Protein AF-A0A2E7CKL3-F1 (afdb_monomer)

Foldseek 3Di:
DDDDDDDDDDDDDDDDDDDDDDDDDDDDDDDDDDDDDDDDDDDDDDDDPDDDDDDDDDDDDDDDDDDDPDDPDPDPDDQDPVNVVVVVLLVVLLLVLLVVCVVVVQKDAQVVSQVCSCVPRVDHDVSSVVSVVCCCVVVQWPADPVRNMIGGDPVVVVVNVVVPD

pLDDT: mean 72.99, std 23.15, range [40.88, 98.25]

Nearest PDB structures (foldseek):
  8rhz-assembly1_A  TM=8.599E-01  e=1.387E-01  Homo sapiens
  5whm-assembly1_C  TM=7.567E-01  e=5.014E-02  Brucella abortus
  6lui-assembly1_A  TM=7.114E-01  e=3.377E-01  Homo sapiens
  8h7a-assembly2_E  TM=6.486E-01  e=2.306E-01  Homo sapiens
  3fms-assembly1_A-2  TM=5.926E-01  e=8.763E-01  Thermotoga maritima MSB8

Sequence (165 aa):
MGIRHRLKGVLRKTLTRVTRRQGSANTVNHSNHSAMGSKAETRDSVEDIKPLAQEESADKSPDSLKSEPEAQSQKKEERSPEQEKVERHRQRVKIGLLKHVAKHEGELDLTELHNYSERRFLVGHQAFSQVMEELVDGGFLNFDWDRNMATLQAKGEDLIASTGK

Radius of gyration: 30.7 Å; Cα contacts (8 Å, |Δi|>4): 89; chains: 1; bounding box: 87×58×73 Å

Structure (mmCIF, N/CA/C/O backbone):
data_AF-A0A2E7CKL3-F1
#
_entry.id   AF-A0A2E7CKL3-F1
#
loop_
_atom_site.group_PDB
_atom_site.id
_atom_site.type_symbol
_atom_site.label_atom_id
_atom_site.label_alt_id
_atom_site.label_comp_id
_atom_site.label_asym_id
_atom_site.label_entity_id
_atom_site.label_seq_id
_atom_site.pdbx_PDB_ins_code
_atom_site.Cartn_x
_atom_site.Cartn_y
_atom_site.Cartn_z
_atom_site.occupancy
_atom_site.B_iso_or_equiv
_atom_site.auth_seq_id
_atom_site.auth_comp_id
_atom_site.auth_asym_id
_atom_site.auth_atom_id
_atom_site.pdbx_PDB_model_num
ATOM 1 N N . MET A 1 1 ? -34.212 -30.218 -0.051 1.00 41.72 1 MET A N 1
ATOM 2 C CA . MET A 1 1 ? -34.329 -31.036 -1.283 1.00 41.72 1 MET A CA 1
ATOM 3 C C . MET A 1 1 ? -34.470 -30.053 -2.445 1.00 41.72 1 MET A C 1
ATOM 5 O O . MET A 1 1 ? -35.420 -29.300 -2.416 1.00 41.72 1 MET A O 1
ATOM 9 N N . GLY A 1 2 ? -33.578 -29.838 -3.409 1.00 50.19 2 GLY A N 1
ATOM 10 C CA . GLY A 1 2 ? -32.441 -30.600 -3.910 1.00 50.19 2 GLY A CA 1
ATOM 11 C C . GLY A 1 2 ? -32.645 -30.893 -5.401 1.00 50.19 2 GLY A C 1
ATOM 12 O O . GLY A 1 2 ? -33.167 -31.954 -5.677 1.00 50.19 2 GLY A O 1
ATOM 13 N N . ILE A 1 3 ? -32.233 -29.992 -6.310 1.00 54.56 3 ILE A N 1
ATOM 14 C CA . ILE A 1 3 ? -31.829 -30.214 -7.726 1.00 54.56 3 ILE A CA 1
ATOM 15 C C . ILE A 1 3 ? -31.011 -28.951 -8.108 1.00 54.56 3 ILE A C 1
ATOM 17 O O . ILE A 1 3 ? -31.563 -27.861 -8.132 1.00 54.56 3 ILE A O 1
ATOM 21 N N . ARG A 1 4 ? -29.672 -28.927 -8.112 1.00 54.25 4 ARG A N 1
ATOM 22 C CA . ARG A 1 4 ? -28.697 -29.523 -9.049 1.00 54.25 4 ARG A CA 1
ATOM 23 C C . ARG A 1 4 ? -28.738 -28.945 -10.479 1.00 54.25 4 ARG A C 1
ATOM 25 O O . ARG A 1 4 ? -29.653 -29.210 -11.239 1.00 54.25 4 ARG A O 1
ATOM 32 N N . HIS A 1 5 ? -27.610 -28.316 -10.832 1.00 48.44 5 HIS A N 1
ATOM 33 C CA . HIS A 1 5 ? -26.995 -28.205 -12.164 1.00 48.44 5 HIS A CA 1
ATOM 34 C C . HIS A 1 5 ? -27.474 -27.122 -13.148 1.00 48.44 5 HIS A C 1
ATOM 36 O O . HIS A 1 5 ? -28.442 -27.294 -13.880 1.00 48.44 5 HIS A O 1
ATOM 42 N N . ARG A 1 6 ? -26.592 -26.136 -13.369 1.00 54.50 6 ARG A N 1
ATOM 43 C CA . ARG A 1 6 ? -26.172 -25.757 -14.730 1.00 54.50 6 ARG A CA 1
ATOM 44 C C . ARG A 1 6 ? -24.717 -25.265 -14.745 1.00 54.50 6 ARG A C 1
ATOM 46 O O . ARG A 1 6 ? -24.434 -24.076 -14.717 1.00 54.50 6 ARG A O 1
ATOM 53 N N . LEU A 1 7 ? -23.784 -26.218 -14.812 1.00 51.91 7 LEU A N 1
ATOM 54 C CA . LEU A 1 7 ? -22.518 -26.006 -15.518 1.00 51.91 7 LEU A CA 1
ATOM 55 C C . LEU A 1 7 ? -22.820 -25.945 -17.021 1.00 51.91 7 LEU A C 1
ATOM 57 O O . LEU A 1 7 ? -23.536 -26.823 -17.510 1.00 51.91 7 LEU A O 1
ATOM 61 N N . LYS A 1 8 ? -22.216 -24.981 -17.729 1.00 50.00 8 LYS A N 1
ATOM 62 C CA . LYS A 1 8 ? -21.472 -25.140 -19.002 1.00 50.00 8 LYS A CA 1
ATOM 63 C C . LYS A 1 8 ? -21.392 -23.794 -19.735 1.00 50.00 8 LYS A C 1
ATOM 65 O O . LYS A 1 8 ? -22.364 -23.342 -20.324 1.00 50.00 8 LYS A O 1
ATOM 70 N N . GLY A 1 9 ? -20.195 -23.217 -19.740 1.00 48.72 9 GLY A N 1
ATOM 71 C CA . GLY A 1 9 ? -19.783 -22.113 -20.604 1.00 48.72 9 GLY A CA 1
ATOM 72 C C . GLY A 1 9 ? -18.301 -22.277 -20.923 1.00 48.72 9 GLY A C 1
ATOM 73 O O . GLY A 1 9 ? -17.453 -21.590 -20.373 1.00 48.72 9 GLY A O 1
ATOM 74 N N . VAL A 1 10 ? -18.000 -23.306 -21.712 1.00 50.28 10 VAL A N 1
ATOM 75 C CA . VAL A 1 10 ? -16.661 -23.728 -22.135 1.00 50.28 10 VAL A CA 1
ATOM 76 C C . VAL A 1 10 ? -16.081 -22.720 -23.133 1.00 50.28 10 VAL A C 1
ATOM 78 O O . VAL A 1 10 ? -16.683 -22.478 -24.171 1.00 50.28 10 VAL A O 1
ATOM 81 N N . LEU A 1 11 ? -14.901 -22.190 -22.798 1.00 52.66 11 LEU A N 1
ATOM 82 C CA . LEU A 1 11 ? -13.677 -22.116 -23.614 1.00 52.66 11 LEU A CA 1
ATOM 83 C C . LEU A 1 11 ? -13.837 -22.018 -25.150 1.00 52.66 11 LEU A C 1
ATOM 85 O O . LEU A 1 11 ? -14.335 -22.963 -25.764 1.00 52.66 11 LEU A O 1
ATOM 89 N N . ARG A 1 12 ? -13.200 -21.009 -25.778 1.00 51.66 12 ARG A N 1
ATOM 90 C CA . ARG A 1 12 ? -12.149 -21.173 -26.822 1.00 51.66 12 ARG A CA 1
ATOM 91 C C . ARG A 1 12 ? -11.838 -19.876 -27.592 1.00 51.66 12 ARG A C 1
ATOM 93 O O . ARG A 1 12 ? -12.740 -19.306 -28.184 1.00 51.66 12 ARG A O 1
ATOM 100 N N . LYS A 1 13 ? -10.520 -19.637 -27.739 1.00 47.78 13 LYS A N 1
ATOM 101 C CA . LYS A 1 13 ? -9.785 -19.121 -28.925 1.00 47.78 13 LYS A CA 1
ATOM 102 C C . LYS A 1 13 ? -10.078 -17.659 -29.316 1.00 47.78 13 LYS A C 1
ATOM 104 O O . LYS A 1 13 ? -11.218 -17.282 -29.484 1.00 47.78 13 LYS A O 1
ATOM 109 N N . THR A 1 14 ? -9.075 -16.800 -29.502 1.00 51.81 14 THR A N 1
ATOM 110 C CA . THR A 1 14 ? -8.069 -16.919 -30.573 1.00 51.81 14 THR A CA 1
ATOM 111 C C . THR A 1 14 ? -6.710 -16.293 -30.228 1.00 51.81 14 THR A C 1
ATOM 113 O O . THR A 1 14 ? -6.605 -15.104 -29.950 1.00 51.81 14 THR A O 1
ATOM 116 N N . LEU A 1 15 ? -5.662 -17.112 -30.3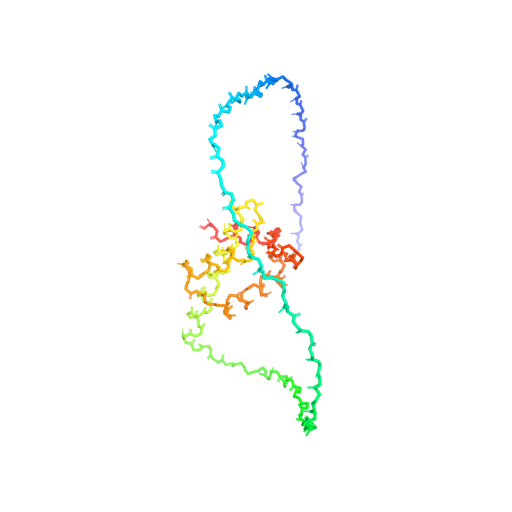52 1.00 53.03 15 LEU A N 1
ATOM 117 C CA . LEU A 1 15 ? -4.286 -16.710 -30.651 1.00 53.03 15 LEU A CA 1
ATOM 118 C C . LEU A 1 15 ? -4.159 -16.386 -32.149 1.00 53.03 15 LEU A C 1
ATOM 120 O O . LEU A 1 15 ? -4.511 -17.238 -32.958 1.00 53.03 15 LEU A O 1
ATOM 124 N N . THR A 1 16 ? -3.561 -15.240 -32.478 1.00 55.19 16 THR A N 1
ATOM 125 C CA . THR A 1 16 ? -2.855 -14.909 -33.744 1.00 55.19 16 THR A CA 1
ATOM 126 C C . THR A 1 16 ? -2.056 -13.626 -33.463 1.00 55.19 16 THR A C 1
ATOM 128 O O . THR A 1 16 ? -2.660 -12.573 -33.315 1.00 55.19 16 THR A O 1
ATOM 131 N N . ARG A 1 17 ? -0.766 -13.649 -33.088 1.00 51.97 17 ARG A N 1
ATOM 132 C CA . ARG A 1 17 ? 0.462 -13.781 -33.911 1.00 51.97 17 ARG A CA 1
ATOM 133 C C . ARG A 1 17 ? 0.419 -12.986 -35.223 1.00 51.97 17 ARG A C 1
ATOM 135 O O . ARG A 1 17 ? -0.088 -13.533 -36.189 1.00 51.97 17 ARG A O 1
ATOM 142 N N . VAL A 1 18 ? 1.091 -11.825 -35.285 1.00 53.50 18 VAL A N 1
ATOM 143 C CA . VAL A 1 18 ? 1.892 -11.374 -36.449 1.00 53.50 18 VAL A CA 1
ATOM 144 C C . VAL A 1 18 ? 3.045 -10.467 -35.983 1.00 53.50 18 VAL A C 1
ATOM 146 O O . VAL A 1 18 ? 2.855 -9.476 -35.292 1.00 53.50 18 VAL A O 1
ATOM 149 N N . THR A 1 19 ? 4.246 -10.849 -36.403 1.00 57.19 19 THR A N 1
ATOM 150 C CA . THR A 1 19 ? 5.547 -10.167 -36.344 1.00 57.19 19 THR A CA 1
ATOM 151 C C . THR A 1 19 ? 5.761 -9.220 -37.538 1.00 57.19 19 THR A C 1
ATOM 153 O O . THR A 1 19 ? 5.512 -9.654 -38.662 1.00 57.19 19 THR A O 1
ATOM 156 N N . ARG A 1 20 ? 6.355 -8.027 -37.354 1.00 48.25 20 ARG A N 1
ATOM 157 C CA . ARG A 1 20 ? 7.290 -7.362 -38.311 1.00 48.25 20 ARG A CA 1
ATOM 158 C C . ARG A 1 20 ? 7.789 -6.035 -37.710 1.00 48.25 20 ARG A C 1
ATOM 160 O O . ARG A 1 20 ? 6.959 -5.211 -37.373 1.00 48.25 20 ARG A O 1
ATOM 167 N N . ARG A 1 21 ? 9.061 -5.866 -37.325 1.00 42.84 21 ARG A N 1
ATOM 168 C CA . ARG A 1 21 ? 10.337 -5.714 -38.074 1.00 42.84 21 ARG A CA 1
ATOM 169 C C . ARG A 1 21 ? 10.551 -4.297 -38.635 1.00 42.84 21 ARG A C 1
ATOM 171 O O . ARG A 1 21 ? 9.715 -3.814 -39.383 1.00 42.84 21 ARG A O 1
ATOM 178 N N . GLN A 1 22 ? 11.777 -3.812 -38.393 1.00 45.12 22 GLN A N 1
ATOM 179 C CA . GLN A 1 22 ? 12.461 -2.617 -38.919 1.00 45.12 22 GLN A CA 1
ATOM 180 C C . GLN A 1 22 ? 12.083 -1.323 -38.187 1.00 45.12 22 GLN A C 1
ATOM 182 O O . GLN A 1 22 ? 10.916 -0.998 -38.082 1.00 45.12 22 GLN A O 1
ATOM 187 N N . GLY A 1 23 ? 12.992 -0.550 -37.606 1.00 42.41 23 GLY A N 1
ATOM 188 C CA . GLY A 1 23 ? 14.437 -0.456 -37.776 1.00 42.41 23 GLY A CA 1
ATOM 189 C C . GLY A 1 23 ? 14.763 1.027 -37.903 1.00 42.41 23 GLY A C 1
ATOM 190 O O . GLY A 1 23 ? 14.202 1.669 -38.775 1.00 42.41 23 GLY A O 1
ATOM 191 N N . SER A 1 24 ? 15.629 1.566 -37.049 1.00 45.78 24 SER A N 1
ATOM 192 C CA . SER A 1 24 ? 16.577 2.611 -37.442 1.00 45.78 24 SER A CA 1
ATOM 193 C C . SER A 1 24 ? 17.554 2.842 -36.300 1.00 45.78 24 SER A C 1
ATOM 195 O O . SER A 1 24 ? 17.197 3.356 -35.244 1.00 45.78 24 SER A O 1
ATOM 197 N N . ALA A 1 25 ? 18.803 2.462 -36.538 1.00 55.59 25 ALA A N 1
ATOM 198 C CA . ALA A 1 25 ? 19.930 3.124 -35.916 1.00 55.59 25 ALA A CA 1
ATOM 199 C C . ALA A 1 25 ? 19.911 4.602 -36.338 1.00 55.59 25 ALA A C 1
ATOM 201 O O . ALA A 1 25 ? 19.590 4.887 -37.493 1.00 55.59 25 ALA A O 1
ATOM 202 N N . ASN A 1 26 ? 20.284 5.522 -35.446 1.00 50.16 26 ASN A N 1
ATOM 203 C CA . ASN A 1 26 ? 21.100 6.652 -35.874 1.00 50.16 26 ASN A CA 1
ATOM 204 C C . ASN A 1 26 ? 21.860 7.309 -34.711 1.00 50.16 26 ASN A C 1
ATOM 206 O O . ASN A 1 26 ? 21.276 7.893 -33.804 1.00 50.16 26 ASN A O 1
ATOM 210 N N . THR A 1 27 ? 23.185 7.204 -34.835 1.00 51.16 27 THR A N 1
ATOM 211 C CA . THR A 1 27 ? 24.203 8.245 -34.607 1.00 51.16 27 THR A CA 1
ATOM 212 C C . THR A 1 27 ? 24.410 8.813 -33.204 1.00 51.16 27 THR A C 1
ATOM 214 O O . THR A 1 27 ? 23.809 9.800 -32.793 1.00 51.16 27 THR A O 1
ATOM 217 N N . VAL A 1 28 ? 25.429 8.237 -32.560 1.00 52.31 28 VAL A N 1
ATOM 218 C CA . VAL A 1 28 ? 26.571 8.931 -31.939 1.00 52.31 28 VAL A CA 1
ATOM 219 C C . VAL A 1 28 ? 26.763 10.353 -32.476 1.00 52.31 28 VAL A C 1
ATOM 221 O O . VAL A 1 28 ? 26.934 10.531 -33.682 1.00 52.31 28 VAL A O 1
ATOM 224 N N . ASN A 1 29 ? 26.845 11.336 -31.578 1.00 53.75 29 ASN A N 1
ATOM 225 C CA . ASN A 1 29 ? 27.464 12.619 -31.885 1.00 53.75 29 ASN A CA 1
ATOM 226 C C . ASN A 1 29 ? 28.645 12.838 -30.930 1.00 53.75 29 ASN A C 1
ATOM 228 O O . ASN A 1 29 ? 28.474 13.203 -29.769 1.00 53.75 29 ASN A O 1
ATOM 232 N N . HIS A 1 30 ? 29.844 12.548 -31.434 1.00 51.97 30 HIS A N 1
ATOM 233 C CA . HIS A 1 30 ? 31.110 13.024 -30.890 1.00 51.97 30 HIS A CA 1
ATOM 234 C C . HIS A 1 30 ? 31.465 14.337 -31.591 1.00 51.97 30 HIS A C 1
ATOM 236 O O . HIS A 1 30 ? 31.539 14.380 -32.815 1.00 51.97 30 HIS A O 1
ATOM 242 N N . SER A 1 31 ? 31.754 15.376 -30.813 1.00 49.56 31 SER A N 1
ATOM 243 C CA . SER A 1 31 ? 32.633 16.508 -31.158 1.00 49.56 31 SER A CA 1
ATOM 244 C C . SER A 1 31 ? 33.006 17.156 -29.818 1.00 49.56 31 SER A C 1
ATOM 246 O O . SER A 1 31 ? 32.139 17.692 -29.140 1.00 49.56 31 SER A O 1
ATOM 248 N N . ASN A 1 32 ? 34.166 16.852 -29.222 1.00 48.47 32 ASN A N 1
ATOM 249 C CA . ASN A 1 32 ? 35.475 17.477 -29.467 1.00 48.47 32 ASN A CA 1
ATOM 250 C C . ASN A 1 32 ? 35.374 18.997 -29.688 1.00 48.47 32 ASN A C 1
ATOM 252 O O . ASN A 1 32 ? 34.821 19.430 -30.688 1.00 48.47 32 ASN A O 1
ATOM 256 N N . HIS A 1 33 ? 35.935 19.815 -28.794 1.00 47.72 33 HIS A N 1
ATOM 257 C CA . HIS A 1 33 ? 37.320 20.288 -28.902 1.00 47.72 33 HIS A CA 1
ATOM 258 C C . HIS A 1 33 ? 37.725 21.147 -27.693 1.00 47.72 33 HIS A C 1
ATOM 260 O O . HIS A 1 33 ? 36.952 21.926 -27.144 1.00 47.72 33 HIS A O 1
ATOM 266 N N . SER A 1 34 ? 38.980 20.940 -27.309 1.00 48.62 34 SER A N 1
ATOM 267 C CA . SER A 1 34 ? 39.762 21.558 -26.249 1.00 48.62 34 SER A CA 1
ATOM 268 C C . SER A 1 34 ? 39.924 23.074 -26.371 1.00 48.62 34 SER A C 1
ATOM 270 O O . SER A 1 34 ? 40.081 23.600 -27.469 1.00 48.62 34 SER A O 1
ATOM 272 N N . ALA A 1 35 ? 40.106 23.736 -25.229 1.00 44.12 35 ALA A N 1
ATOM 273 C CA . ALA A 1 35 ? 40.983 24.899 -25.135 1.00 44.12 35 ALA A CA 1
ATOM 274 C C . ALA A 1 35 ? 41.792 24.818 -23.835 1.00 44.12 35 ALA A C 1
ATOM 276 O O . ALA A 1 35 ? 41.248 24.748 -22.736 1.00 44.12 35 ALA A O 1
ATOM 277 N N . MET A 1 36 ? 43.110 24.758 -24.012 1.00 48.59 36 MET A N 1
ATOM 278 C CA . MET A 1 36 ? 44.132 24.761 -22.975 1.00 48.59 36 MET A CA 1
ATOM 279 C C . MET A 1 36 ? 44.187 26.120 -22.268 1.00 48.59 36 MET A C 1
ATOM 281 O O . MET A 1 36 ? 44.078 27.160 -22.914 1.00 48.59 36 MET A O 1
ATOM 285 N N . GLY A 1 37 ? 44.458 26.102 -20.964 1.00 41.94 37 GLY A N 1
ATOM 286 C CA . GLY A 1 37 ? 44.768 27.282 -20.158 1.00 41.94 37 GLY A CA 1
ATOM 287 C C . GLY A 1 37 ? 45.646 26.887 -18.972 1.00 41.94 37 GLY A C 1
ATOM 288 O O . GLY A 1 37 ? 45.193 26.220 -18.054 1.00 41.94 37 GLY A O 1
ATOM 289 N N . SER A 1 38 ? 46.923 27.231 -19.071 1.00 45.16 38 SER A N 1
ATOM 290 C CA . SER A 1 38 ? 48.083 26.792 -18.290 1.00 45.16 38 SER A CA 1
ATOM 291 C C . SER A 1 38 ? 48.129 27.156 -16.791 1.00 45.16 38 SER A C 1
ATOM 293 O O . SER A 1 38 ? 47.727 28.245 -16.408 1.00 45.16 38 SER A O 1
ATOM 295 N N . LYS A 1 39 ? 48.818 26.278 -16.033 1.00 46.47 39 LYS A N 1
ATOM 296 C CA . LYS A 1 39 ? 49.809 26.516 -14.945 1.00 46.47 39 LYS A CA 1
ATOM 297 C C . LYS A 1 39 ? 49.458 27.399 -13.728 1.00 46.47 39 LYS A C 1
ATOM 299 O O . LYS A 1 39 ? 49.377 28.611 -13.857 1.00 46.47 39 LYS A O 1
ATOM 304 N N . ALA A 1 40 ? 49.541 26.792 -12.537 1.00 46.25 40 ALA A N 1
ATOM 305 C CA . ALA A 1 40 ? 50.520 27.078 -11.457 1.00 46.25 40 ALA A CA 1
ATOM 306 C C . ALA A 1 40 ? 50.192 26.161 -10.251 1.00 46.25 40 ALA A C 1
ATOM 308 O O . ALA A 1 40 ? 49.059 26.131 -9.792 1.00 46.25 40 ALA A O 1
ATOM 309 N N . GLU A 1 41 ? 51.033 25.180 -9.911 1.00 48.56 41 GLU A N 1
ATOM 310 C CA . GLU A 1 41 ? 51.963 25.230 -8.763 1.00 48.56 41 GLU A CA 1
ATOM 311 C C . GLU A 1 41 ? 51.352 25.704 -7.433 1.00 48.56 41 GLU A C 1
ATOM 313 O O . GLU A 1 41 ? 51.228 26.898 -7.190 1.00 48.56 41 GLU A O 1
ATOM 318 N N . THR A 1 42 ? 51.067 24.763 -6.526 1.00 49.12 42 THR A N 1
ATOM 319 C CA . THR A 1 42 ? 51.661 24.725 -5.173 1.00 49.12 42 THR A CA 1
ATOM 320 C C . THR A 1 42 ? 51.334 23.388 -4.502 1.00 49.12 42 THR A C 1
ATOM 322 O O . THR A 1 42 ? 50.182 22.983 -4.386 1.00 49.12 42 THR A O 1
ATOM 325 N N . ARG A 1 43 ? 52.393 22.668 -4.121 1.00 49.94 43 ARG A N 1
ATOM 326 C CA . ARG A 1 43 ? 52.366 21.540 -3.189 1.00 49.94 43 ARG A CA 1
ATOM 327 C C . ARG A 1 43 ? 52.340 22.129 -1.783 1.00 49.94 43 ARG A C 1
ATOM 329 O O . ARG A 1 43 ? 53.228 22.922 -1.500 1.00 49.94 43 ARG A O 1
ATOM 336 N N . ASP A 1 44 ? 51.418 21.700 -0.927 1.00 40.88 44 ASP A N 1
ATOM 337 C CA . ASP A 1 44 ? 51.677 21.664 0.515 1.00 40.88 44 ASP A CA 1
ATOM 338 C C . ASP A 1 44 ? 50.811 20.593 1.205 1.00 40.88 44 ASP A C 1
ATOM 340 O O . ASP A 1 44 ? 49.586 20.673 1.256 1.00 40.88 44 ASP A O 1
ATOM 344 N N . SER A 1 45 ? 51.497 19.516 1.587 1.00 50.94 45 SER A N 1
ATOM 345 C CA . SER A 1 45 ? 51.403 18.776 2.848 1.00 50.94 45 SER A CA 1
ATOM 346 C C . SER A 1 45 ? 50.069 18.732 3.605 1.00 50.94 45 SER A C 1
ATOM 348 O O . SER A 1 45 ? 49.763 19.671 4.324 1.00 50.94 45 SER A O 1
ATOM 350 N N . VAL A 1 46 ? 49.394 17.571 3.616 1.00 48.28 46 VAL A N 1
ATOM 351 C CA . VAL A 1 46 ? 48.787 17.005 4.844 1.00 48.28 46 VAL A CA 1
ATOM 352 C C . VAL A 1 46 ? 48.730 15.470 4.729 1.00 48.28 46 VAL A C 1
ATOM 354 O O . VAL A 1 46 ? 47.704 14.893 4.379 1.00 48.28 46 VAL A O 1
ATOM 357 N N . GLU A 1 47 ? 49.832 14.790 5.033 1.00 50.34 47 GLU A N 1
ATOM 358 C CA . GLU A 1 47 ? 49.778 13.427 5.572 1.00 50.34 47 GLU A CA 1
ATOM 359 C C . GLU A 1 47 ? 50.313 13.505 6.998 1.00 50.34 47 GLU A C 1
ATOM 361 O O . GLU A 1 47 ? 51.492 13.786 7.164 1.00 50.34 47 GLU A O 1
ATOM 366 N N . ASP A 1 48 ? 49.447 13.329 8.001 1.00 49.06 48 ASP A N 1
ATOM 367 C CA . ASP A 1 48 ? 49.807 12.735 9.299 1.00 49.06 48 ASP A CA 1
ATOM 368 C C . ASP A 1 48 ? 48.532 12.517 10.141 1.00 49.06 48 ASP A C 1
ATOM 370 O O . ASP A 1 48 ? 48.179 13.301 11.024 1.00 49.06 48 ASP A O 1
ATOM 374 N N . ILE A 1 49 ? 47.774 11.453 9.845 1.00 51.22 49 ILE A N 1
ATOM 375 C CA . ILE A 1 49 ? 46.777 10.931 10.793 1.00 51.22 49 ILE A CA 1
ATOM 376 C C . ILE A 1 49 ? 47.452 9.806 11.573 1.00 51.22 49 ILE A C 1
ATOM 378 O O . ILE A 1 49 ? 47.491 8.645 11.173 1.00 51.22 49 ILE A O 1
ATOM 382 N N . LYS A 1 50 ? 48.017 10.227 12.700 1.00 55.97 50 LYS A N 1
ATOM 383 C CA . LYS A 1 50 ? 48.619 9.439 13.771 1.00 55.97 50 LYS A CA 1
ATOM 384 C C . LYS A 1 50 ? 47.666 8.344 14.291 1.00 55.97 50 LYS A C 1
ATOM 386 O O . LYS A 1 50 ? 46.561 8.678 14.724 1.00 55.97 50 LYS A O 1
ATOM 391 N N . PRO A 1 51 ? 48.085 7.067 14.357 1.00 53.56 51 PRO A N 1
ATOM 392 C CA . PRO A 1 51 ? 47.395 6.048 15.132 1.00 53.56 51 PRO A CA 1
ATOM 393 C C . PRO A 1 51 ? 47.956 6.039 16.560 1.00 53.56 51 PRO A C 1
ATOM 395 O O . PRO A 1 51 ? 49.170 5.973 16.755 1.00 53.56 51 PRO A O 1
ATOM 398 N N . LEU A 1 52 ? 47.094 6.082 17.576 1.00 45.12 52 LEU A N 1
ATOM 399 C CA . LEU A 1 52 ? 47.473 5.637 18.915 1.00 45.12 52 LEU A CA 1
ATOM 400 C C . LEU A 1 52 ? 46.266 5.030 19.629 1.00 45.12 52 LEU A C 1
ATOM 402 O O . LEU A 1 52 ? 45.223 5.659 19.783 1.00 45.12 52 LEU A O 1
ATOM 406 N N . ALA A 1 53 ? 46.450 3.768 19.989 1.00 49.28 53 ALA A N 1
ATOM 407 C CA . ALA A 1 53 ? 45.565 2.933 20.774 1.00 49.28 53 ALA A CA 1
ATOM 408 C C . ALA A 1 53 ? 45.572 3.304 22.271 1.00 49.28 53 ALA A C 1
ATOM 410 O O . ALA A 1 53 ? 46.379 4.129 22.698 1.00 49.28 53 ALA A O 1
ATOM 411 N N . GLN A 1 54 ? 44.748 2.547 23.010 1.00 45.72 54 GLN A N 1
ATOM 412 C CA . GLN A 1 54 ? 44.659 2.301 24.465 1.00 45.72 54 GLN A CA 1
ATOM 413 C C . GLN A 1 54 ? 43.366 2.855 25.079 1.00 45.72 54 GLN A C 1
ATOM 415 O O . GLN A 1 54 ? 43.139 4.058 25.103 1.00 45.72 54 GLN A O 1
ATOM 420 N N . GLU A 1 55 ? 42.361 2.000 25.300 1.00 50.72 55 GLU A N 1
ATOM 421 C CA . GLU A 1 55 ? 42.215 1.046 26.425 1.00 50.72 55 GLU A CA 1
ATOM 422 C C . GLU A 1 55 ? 42.015 1.761 27.766 1.00 50.72 55 GLU A C 1
ATOM 424 O O . GLU A 1 55 ? 42.954 2.334 28.297 1.00 50.72 55 GLU A O 1
ATOM 429 N N . GLU A 1 56 ? 40.794 1.703 28.311 1.00 41.41 56 GLU A N 1
ATOM 430 C CA . GLU A 1 56 ? 40.533 1.101 29.628 1.00 41.41 56 GLU A CA 1
ATOM 431 C C . GLU A 1 56 ? 39.031 1.112 29.987 1.00 41.41 56 GLU A C 1
ATOM 433 O O . GLU A 1 56 ? 38.363 2.143 30.008 1.00 41.41 56 GLU A O 1
ATOM 438 N N . SER A 1 57 ? 38.538 -0.090 30.291 1.00 49.94 57 SER A N 1
ATOM 439 C CA . SER A 1 57 ? 37.864 -0.432 31.550 1.00 49.94 57 SER A CA 1
ATOM 440 C C . SER A 1 57 ? 36.656 0.398 32.012 1.00 49.94 57 SER A C 1
ATOM 442 O O . SER A 1 57 ? 36.791 1.351 32.773 1.00 49.94 57 SER A O 1
ATOM 444 N N . ALA A 1 58 ? 35.449 -0.105 31.741 1.00 48.53 58 ALA A N 1
ATOM 445 C CA . ALA A 1 58 ? 34.356 -0.044 32.716 1.00 48.53 58 ALA A CA 1
ATOM 446 C C . ALA A 1 58 ? 33.382 -1.211 32.505 1.00 48.53 58 ALA A C 1
ATOM 448 O O . ALA A 1 58 ? 32.398 -1.129 31.774 1.00 48.53 58 ALA A O 1
ATOM 449 N N . ASP A 1 59 ? 33.699 -2.308 33.184 1.00 47.50 59 ASP A N 1
ATOM 450 C CA . ASP A 1 59 ? 32.753 -3.302 33.674 1.00 47.50 59 ASP A CA 1
ATOM 451 C C . ASP A 1 59 ? 31.525 -2.621 34.302 1.00 47.50 59 ASP A C 1
ATOM 453 O O . ASP A 1 59 ? 31.670 -1.950 35.321 1.00 47.50 59 ASP A O 1
ATOM 457 N N . LYS A 1 60 ? 30.342 -2.786 33.692 1.00 46.47 60 LYS A N 1
ATOM 458 C CA . LYS A 1 60 ? 29.051 -2.952 34.385 1.00 46.47 60 LYS A CA 1
ATOM 459 C C . LYS A 1 60 ? 28.083 -3.711 33.484 1.00 46.47 60 LYS A C 1
ATOM 461 O O . LYS A 1 60 ? 27.441 -3.141 32.605 1.00 46.47 60 LYS A O 1
ATOM 466 N N . SER A 1 61 ? 27.943 -5.000 33.768 1.00 49.25 61 SER A N 1
ATOM 467 C CA . SER A 1 61 ? 26.723 -5.745 33.458 1.00 49.25 61 SER A CA 1
ATOM 468 C C . SER A 1 61 ? 25.505 -5.039 34.072 1.00 49.25 61 SER A C 1
ATOM 470 O O . SER A 1 61 ? 25.574 -4.589 35.220 1.00 49.25 61 SER A O 1
ATOM 472 N N . PRO A 1 62 ? 24.362 -5.032 33.376 1.00 54.81 62 PRO A N 1
ATOM 473 C CA . PRO A 1 62 ? 23.118 -5.360 34.042 1.00 54.81 62 PRO A CA 1
ATOM 474 C C . PRO A 1 62 ? 22.577 -6.660 33.455 1.00 54.81 62 PRO A C 1
ATOM 476 O O . PRO A 1 62 ? 22.101 -6.742 32.324 1.00 54.81 62 PRO A O 1
ATOM 479 N N . ASP A 1 63 ? 22.706 -7.681 34.289 1.00 45.06 63 ASP A N 1
ATOM 480 C CA . ASP A 1 63 ? 21.800 -8.810 34.375 1.00 45.06 63 ASP A CA 1
ATOM 481 C C . ASP A 1 63 ? 20.342 -8.319 34.502 1.00 45.06 63 ASP A C 1
ATOM 483 O O . ASP A 1 63 ? 20.097 -7.273 35.109 1.00 45.06 63 ASP A O 1
ATOM 487 N N . SER A 1 64 ? 19.402 -9.125 33.995 1.00 46.84 64 SER A N 1
ATOM 488 C CA . SER A 1 64 ? 17.947 -9.014 34.190 1.00 46.84 64 SER A CA 1
ATOM 489 C C . SER A 1 64 ? 17.267 -7.879 33.382 1.00 46.84 64 SER A C 1
ATOM 491 O O . SER A 1 64 ? 17.634 -6.719 33.450 1.00 46.84 64 SER A O 1
ATOM 493 N N . LEU A 1 65 ? 16.234 -8.102 32.565 1.00 47.97 65 LEU A N 1
ATOM 494 C CA . LEU A 1 65 ? 15.124 -9.037 32.697 1.00 47.97 65 LEU A CA 1
ATOM 495 C C . LEU A 1 65 ? 14.595 -9.477 31.327 1.00 47.97 65 LEU A C 1
ATOM 497 O O . LEU A 1 65 ? 14.409 -8.693 30.399 1.00 47.97 65 LEU A O 1
ATOM 501 N N . LYS A 1 66 ? 14.272 -10.764 31.283 1.00 51.31 66 LYS A N 1
ATOM 502 C CA . LYS A 1 66 ? 13.317 -11.401 30.389 1.00 51.31 66 LYS A CA 1
ATOM 503 C C . LYS A 1 66 ? 11.967 -10.673 30.449 1.00 51.31 66 LYS A C 1
ATOM 505 O O . LYS A 1 66 ? 11.314 -10.695 31.486 1.00 51.31 66 LYS A O 1
ATOM 510 N N . SER A 1 67 ? 11.545 -10.099 29.329 1.00 46.41 67 SER A N 1
ATOM 511 C CA . SER A 1 67 ? 10.169 -9.641 29.128 1.00 46.41 67 SER A CA 1
ATOM 512 C C . SER A 1 67 ? 9.583 -10.426 27.964 1.00 46.41 67 SER A C 1
ATOM 514 O O . SER A 1 67 ? 9.742 -10.065 26.800 1.00 46.41 67 SER A O 1
ATOM 516 N N . GLU A 1 68 ? 8.958 -11.553 28.299 1.00 53.84 68 GLU A N 1
ATOM 517 C CA . GLU A 1 68 ? 7.945 -12.173 27.448 1.00 53.84 68 GLU A CA 1
ATOM 518 C C . GLU A 1 68 ? 6.865 -11.120 27.159 1.00 53.84 68 GLU A C 1
ATOM 520 O O . GLU A 1 68 ? 6.348 -10.526 28.109 1.00 53.84 68 GLU A O 1
ATOM 525 N N . PRO A 1 69 ? 6.500 -10.851 25.895 1.00 49.34 69 PRO A N 1
ATOM 526 C CA . PRO A 1 69 ? 5.281 -10.114 25.640 1.00 49.34 69 PRO A CA 1
ATOM 527 C C . PRO A 1 69 ? 4.116 -11.042 25.979 1.00 49.34 69 PRO A C 1
ATOM 529 O O . PRO A 1 69 ? 3.875 -12.052 25.315 1.00 49.34 69 PRO A O 1
ATOM 532 N N . GLU A 1 70 ? 3.438 -10.696 27.071 1.00 44.06 70 GLU A N 1
ATOM 533 C CA . GLU A 1 70 ? 2.197 -11.300 27.517 1.00 44.06 70 GLU A CA 1
ATOM 534 C C . GLU A 1 70 ? 1.216 -11.456 26.354 1.00 44.06 70 GLU A C 1
ATOM 536 O O . GLU A 1 70 ? 0.956 -10.536 25.572 1.00 44.06 70 GLU A O 1
ATOM 541 N N . ALA A 1 71 ? 0.651 -12.658 26.285 1.00 48.09 71 ALA A N 1
ATOM 542 C CA . 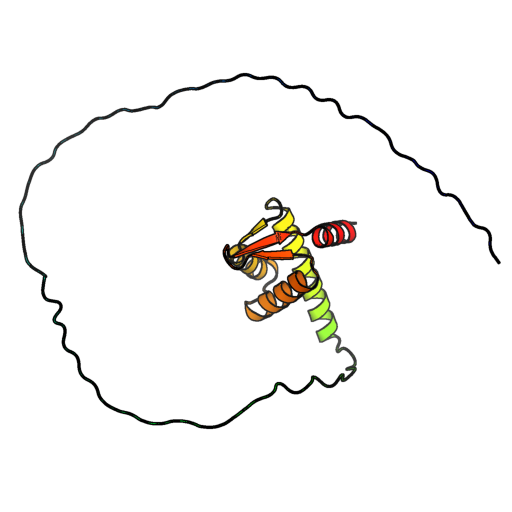ALA A 1 71 ? -0.502 -12.987 25.479 1.00 48.09 71 ALA A CA 1
ATOM 543 C C . ALA A 1 71 ? -1.583 -11.910 25.651 1.00 48.09 71 ALA A C 1
ATOM 545 O O . ALA A 1 71 ? -2.149 -11.736 26.732 1.00 48.09 71 ALA A O 1
ATOM 546 N N . GLN A 1 72 ? -1.874 -11.196 24.562 1.00 49.81 72 GLN A N 1
ATOM 547 C CA . GLN A 1 72 ? -2.965 -10.236 24.503 1.00 49.81 72 GLN A CA 1
ATOM 548 C C . GLN A 1 72 ? -4.287 -10.973 24.727 1.00 49.81 72 GLN A C 1
ATOM 550 O O . GLN A 1 72 ? -4.839 -11.641 23.850 1.00 49.81 72 GLN A O 1
ATOM 555 N N . SER A 1 73 ? -4.756 -10.854 25.964 1.00 46.84 73 SER A N 1
ATOM 556 C CA . SER A 1 73 ? -6.073 -11.241 26.430 1.00 46.84 73 SER A CA 1
ATOM 557 C C . SER A 1 73 ? -7.130 -10.621 25.519 1.00 46.84 73 SER A C 1
ATOM 559 O O . SER A 1 73 ? -7.191 -9.403 25.339 1.00 46.84 73 SER A O 1
ATOM 561 N N . GLN A 1 74 ? -7.947 -11.481 24.913 1.00 48.59 74 GLN A N 1
ATOM 562 C CA . GLN A 1 74 ? -9.048 -11.130 24.023 1.00 48.59 74 GLN A CA 1
ATOM 563 C C . GLN A 1 74 ? -10.150 -10.415 24.812 1.00 48.59 74 GLN A C 1
ATOM 565 O O . GLN A 1 74 ? -11.182 -10.990 25.159 1.00 48.59 74 GLN A O 1
ATOM 570 N N . LYS A 1 75 ? -9.940 -9.134 25.102 1.00 49.38 75 LYS A N 1
ATOM 571 C CA . LYS A 1 75 ? -10.976 -8.258 25.627 1.00 49.38 75 LYS A CA 1
ATOM 572 C C . LYS A 1 75 ? -11.785 -7.754 24.438 1.00 49.38 75 LYS A C 1
ATOM 574 O O . LYS A 1 75 ? -11.330 -6.947 23.633 1.00 49.38 75 LYS A O 1
ATOM 579 N N . LYS A 1 76 ? -12.985 -8.309 24.296 1.00 52.94 76 LYS A N 1
ATOM 580 C CA . LYS A 1 76 ? -14.004 -7.910 23.323 1.00 52.94 76 LYS A CA 1
ATOM 581 C C . LYS A 1 76 ? -14.522 -6.522 23.720 1.00 52.94 76 LYS A C 1
ATOM 583 O O . LYS A 1 76 ? -15.567 -6.401 24.346 1.00 52.94 76 LYS A O 1
ATOM 588 N N . GLU A 1 77 ? -13.717 -5.500 23.459 1.00 57.28 77 GLU A N 1
ATOM 589 C CA . GLU A 1 77 ? -14.012 -4.111 23.791 1.00 57.28 77 GLU A CA 1
ATOM 590 C C . GLU A 1 77 ? -15.051 -3.561 22.811 1.00 57.28 77 GLU A C 1
ATOM 592 O O . GLU A 1 77 ? -14.912 -3.667 21.588 1.00 57.28 77 GLU A O 1
ATOM 597 N N . GLU A 1 78 ? -16.132 -3.021 23.370 1.00 58.16 78 GLU A N 1
ATOM 598 C CA . GLU A 1 78 ? -17.112 -2.216 22.655 1.00 58.16 78 GLU A CA 1
ATOM 599 C C . GLU A 1 78 ? -16.358 -1.121 21.897 1.00 58.16 78 GLU A C 1
ATOM 601 O O . GLU A 1 78 ? -15.742 -0.241 22.500 1.00 58.16 78 GLU A O 1
ATOM 606 N N . ARG A 1 79 ? -16.330 -1.221 20.562 1.00 59.34 79 ARG A N 1
ATOM 607 C CA . ARG A 1 79 ? -15.556 -0.298 19.732 1.00 59.34 79 ARG A CA 1
ATOM 608 C C . ARG A 1 79 ? -16.091 1.112 19.929 1.00 59.34 79 ARG A C 1
ATOM 610 O O . ARG A 1 79 ? -17.181 1.434 19.460 1.00 59.34 79 ARG A O 1
ATOM 617 N N . SER A 1 80 ? -15.306 1.947 20.604 1.00 78.31 80 SER A N 1
ATOM 618 C CA . SER A 1 80 ? -15.571 3.380 20.704 1.00 78.31 80 SER A CA 1
ATOM 619 C C . SER A 1 80 ? -15.754 3.968 19.293 1.00 78.31 80 SER A C 1
ATOM 621 O O . SER A 1 80 ? -15.062 3.541 18.359 1.00 78.31 80 SER A O 1
ATOM 623 N N . PRO A 1 81 ? -16.635 4.968 19.099 1.00 76.31 81 PRO A N 1
ATOM 624 C CA . PRO A 1 81 ? -16.806 5.645 17.809 1.00 76.31 81 PRO A CA 1
ATOM 625 C C . PRO A 1 81 ? -15.493 6.208 17.234 1.00 76.31 81 PRO A C 1
ATOM 627 O O . PRO A 1 81 ? -15.376 6.412 16.025 1.00 76.31 81 PRO A O 1
ATOM 630 N N . GLU A 1 82 ? -14.484 6.448 18.071 1.00 81.00 82 GLU A N 1
ATOM 631 C CA . GLU A 1 82 ? -13.144 6.854 17.640 1.00 81.00 82 GLU A CA 1
ATOM 632 C C . GLU A 1 82 ? -12.380 5.714 16.959 1.00 81.00 82 GLU A C 1
ATOM 634 O O . GLU A 1 82 ? -11.777 5.923 15.906 1.00 81.00 82 GLU A O 1
ATOM 639 N N . GLN A 1 83 ? -12.479 4.489 17.480 1.00 83.88 83 GLN A N 1
ATOM 640 C CA . GLN A 1 83 ? -11.843 3.311 16.884 1.00 83.88 83 GLN A CA 1
ATOM 641 C C . GLN A 1 83 ? -12.426 2.997 15.503 1.00 83.88 83 GLN A C 1
ATOM 643 O O . GLN A 1 83 ? -11.697 2.626 14.587 1.00 83.88 83 GLN A O 1
ATOM 648 N N . GLU A 1 84 ? -13.730 3.208 15.305 1.00 87.50 84 GLU A N 1
ATOM 649 C CA . GLU A 1 84 ? -14.358 3.022 13.994 1.00 87.50 84 GLU A CA 1
ATOM 650 C C . GLU A 1 84 ? -13.869 4.055 12.962 1.00 87.50 84 GLU A C 1
ATOM 652 O O . GLU A 1 84 ? -13.723 3.746 11.777 1.00 87.50 84 GLU A O 1
ATOM 657 N N . LYS A 1 85 ? -13.600 5.297 13.388 1.00 90.31 85 LYS A N 1
ATOM 658 C CA . LYS A 1 85 ? -13.018 6.329 12.514 1.00 90.31 85 LYS A CA 1
ATOM 659 C C . LYS A 1 85 ? -11.582 5.983 12.132 1.00 90.31 85 LYS A C 1
ATOM 661 O O . LYS A 1 85 ? -11.238 6.096 10.956 1.00 90.31 85 LYS A O 1
ATOM 666 N N . VAL A 1 86 ? -10.780 5.537 13.100 1.00 90.00 86 VAL A N 1
ATOM 667 C CA . VAL A 1 86 ? -9.398 5.094 12.868 1.00 90.00 86 VAL A CA 1
ATOM 668 C C . VAL A 1 86 ? -9.375 3.904 11.914 1.00 90.00 86 VAL A C 1
ATOM 670 O O . VAL A 1 86 ? -8.646 3.940 10.925 1.00 90.00 86 VAL A O 1
ATOM 673 N N . GLU A 1 87 ? -10.234 2.905 12.118 1.00 92.00 87 GLU A N 1
ATOM 674 C CA . GLU A 1 87 ? -10.295 1.739 11.234 1.00 92.00 87 GLU A CA 1
ATOM 675 C C . GLU A 1 87 ? -10.720 2.128 9.815 1.00 92.00 87 GLU A C 1
ATOM 677 O O . GLU A 1 87 ? -10.087 1.720 8.842 1.00 92.00 87 GLU A O 1
ATOM 682 N N . ARG A 1 88 ? -11.744 2.980 9.667 1.00 94.12 88 ARG A N 1
ATOM 683 C CA . ARG A 1 88 ? -12.151 3.490 8.348 1.00 94.12 88 ARG A CA 1
ATOM 684 C C . ARG A 1 88 ? -11.028 4.255 7.659 1.00 94.12 88 ARG A C 1
ATOM 686 O O . ARG A 1 88 ? -10.836 4.100 6.452 1.00 94.12 88 ARG A O 1
ATOM 693 N N . HIS A 1 89 ? -10.286 5.076 8.398 1.00 94.94 89 HIS A N 1
ATOM 694 C CA . HIS A 1 89 ? -9.127 5.776 7.858 1.00 94.94 89 HIS A CA 1
ATOM 695 C C . HIS A 1 89 ? -8.044 4.786 7.414 1.00 94.94 89 HIS A C 1
ATOM 697 O O . HIS A 1 89 ? -7.592 4.852 6.274 1.00 94.94 89 HIS A O 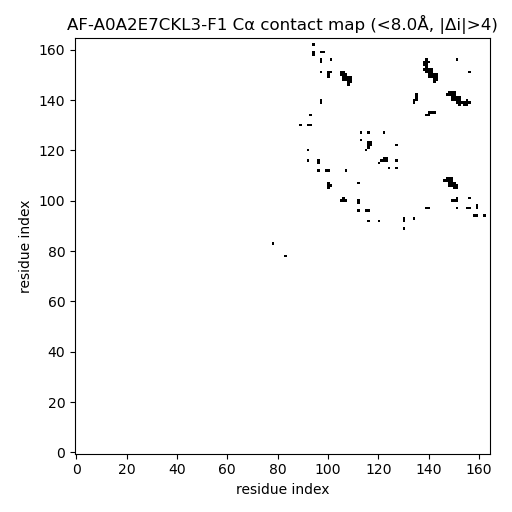1
ATOM 703 N N . ARG A 1 90 ? -7.713 3.800 8.249 1.00 95.00 90 ARG A N 1
ATOM 704 C CA . ARG A 1 90 ? -6.726 2.760 7.947 1.00 95.00 90 ARG A CA 1
ATOM 705 C C . ARG A 1 90 ? -7.081 1.951 6.698 1.00 95.00 90 ARG A C 1
ATOM 707 O O . ARG A 1 90 ? -6.232 1.742 5.837 1.00 95.00 90 ARG A O 1
ATOM 714 N N . GLN A 1 91 ? -8.346 1.563 6.542 1.00 95.38 91 GLN A N 1
ATOM 715 C CA . GLN A 1 91 ? -8.834 0.885 5.335 1.00 95.38 91 GLN A CA 1
ATOM 716 C C . GLN A 1 91 ? -8.648 1.757 4.084 1.00 95.38 91 GLN A C 1
ATOM 718 O O . GLN A 1 91 ? -8.180 1.282 3.048 1.00 95.38 91 GLN A O 1
ATOM 723 N N . ARG A 1 92 ? -8.938 3.063 4.181 1.00 96.00 92 ARG A N 1
ATOM 724 C CA . ARG A 1 92 ? -8.693 4.008 3.078 1.00 96.00 92 ARG A CA 1
ATOM 725 C C . ARG A 1 92 ? -7.212 4.112 2.718 1.00 96.00 92 ARG A C 1
ATOM 727 O O . ARG A 1 92 ? -6.908 4.198 1.530 1.00 96.00 92 ARG A O 1
ATOM 734 N N . VAL A 1 93 ? -6.320 4.100 3.709 1.00 97.19 93 VAL A N 1
ATOM 735 C CA . VAL A 1 93 ? -4.864 4.113 3.498 1.00 97.19 93 VAL A CA 1
ATOM 736 C C . VAL A 1 93 ? -4.432 2.857 2.746 1.00 97.19 93 VAL A C 1
ATOM 738 O O . VAL A 1 93 ? -3.802 2.984 1.703 1.00 97.19 93 VAL A O 1
ATOM 741 N N . LYS A 1 94 ? -4.843 1.662 3.198 1.00 96.88 94 LYS A N 1
ATOM 742 C CA . LYS A 1 94 ? -4.536 0.379 2.537 1.00 96.88 94 LYS A CA 1
ATOM 743 C C . LYS A 1 94 ? -4.895 0.392 1.055 1.00 96.88 94 LYS A C 1
ATOM 745 O O . LYS A 1 94 ? -4.044 0.179 0.198 1.00 96.88 94 LYS A O 1
ATOM 750 N N . ILE A 1 95 ? -6.153 0.706 0.747 1.00 96.81 95 ILE A N 1
ATOM 751 C CA . ILE A 1 95 ? -6.641 0.761 -0.638 1.00 96.81 95 ILE A CA 1
ATOM 752 C C . ILE A 1 95 ? -5.901 1.845 -1.432 1.00 96.81 95 ILE A C 1
ATOM 754 O O . ILE A 1 95 ? -5.610 1.663 -2.612 1.00 96.81 95 ILE A O 1
ATOM 758 N N . GLY A 1 96 ? -5.600 2.977 -0.796 1.00 96.81 96 GLY A N 1
ATOM 759 C CA . GLY A 1 96 ? -4.833 4.067 -1.386 1.00 96.81 96 GLY A CA 1
ATOM 760 C C . GLY A 1 96 ? -3.423 3.655 -1.796 1.00 96.81 96 GLY A C 1
ATOM 761 O O . GLY A 1 96 ? -3.022 3.944 -2.921 1.00 96.81 96 GLY A O 1
ATOM 762 N N . LEU A 1 97 ? -2.706 2.955 -0.916 1.00 97.31 97 LEU A N 1
ATOM 763 C CA . LEU A 1 97 ? -1.361 2.446 -1.176 1.00 97.31 97 LEU A CA 1
ATOM 764 C C . LEU A 1 97 ? -1.370 1.405 -2.290 1.00 97.31 97 LEU A C 1
ATOM 766 O O . LEU A 1 97 ? -0.639 1.565 -3.259 1.00 97.31 97 LEU A O 1
ATOM 770 N N . LEU A 1 98 ? -2.266 0.417 -2.230 1.00 97.50 98 LEU A N 1
ATOM 771 C CA . LEU A 1 98 ? -2.390 -0.597 -3.282 1.00 97.50 98 LEU A CA 1
ATOM 772 C C . LEU A 1 98 ? -2.686 0.034 -4.652 1.00 97.50 98 LEU A C 1
ATOM 774 O O . LEU A 1 98 ? -2.053 -0.303 -5.650 1.00 97.50 98 LEU A O 1
ATOM 778 N N . LYS A 1 99 ? -3.592 1.021 -4.702 1.00 97.19 99 LYS A N 1
ATOM 779 C CA . LYS A 1 99 ? -3.860 1.801 -5.923 1.00 97.19 99 LYS A CA 1
ATOM 780 C C . LYS A 1 99 ? -2.648 2.595 -6.391 1.00 97.19 99 LYS A C 1
ATOM 782 O O . LYS A 1 99 ? -2.537 2.851 -7.586 1.00 97.19 99 LYS A O 1
ATOM 787 N N . HIS A 1 100 ? -1.796 3.054 -5.481 1.00 97.38 100 HIS A N 1
ATOM 788 C CA . HIS A 1 100 ? -0.590 3.778 -5.849 1.00 97.38 100 HIS A CA 1
ATOM 789 C C . HIS A 1 100 ? 0.444 2.837 -6.463 1.00 97.38 100 HIS A C 1
ATOM 791 O O . HIS A 1 100 ? 0.888 3.121 -7.567 1.00 97.38 100 HIS A O 1
ATOM 797 N N . VAL A 1 101 ? 0.711 1.683 -5.844 1.00 97.38 101 VAL A N 1
ATOM 798 C CA . VAL A 1 101 ? 1.592 0.647 -6.413 1.00 97.38 101 VAL A CA 1
ATOM 799 C C . VAL A 1 101 ? 1.098 0.207 -7.795 1.00 97.38 101 VAL A C 1
ATOM 801 O O . VAL A 1 101 ? 1.863 0.188 -8.752 1.00 97.38 101 VAL A O 1
ATOM 804 N N . ALA A 1 102 ? -0.209 -0.031 -7.952 1.00 96.69 102 ALA A N 1
ATOM 805 C CA . ALA A 1 102 ? -0.800 -0.403 -9.241 1.00 96.69 102 ALA A CA 1
ATOM 806 C C . ALA A 1 102 ? -0.579 0.642 -10.355 1.00 96.69 102 ALA A C 1
ATOM 808 O O . ALA A 1 102 ? -0.550 0.294 -11.532 1.00 96.69 102 ALA A O 1
ATOM 809 N N . LYS A 1 103 ? -0.436 1.931 -10.012 1.00 96.38 103 LYS A N 1
ATOM 810 C CA . LYS A 1 103 ? -0.135 2.990 -10.993 1.00 96.38 103 LYS A CA 1
ATOM 811 C C . LYS A 1 103 ? 1.325 2.993 -11.437 1.00 96.38 103 LYS A C 1
ATOM 813 O O . LYS A 1 103 ? 1.610 3.538 -12.497 1.00 96.38 103 LYS A O 1
ATOM 818 N N . HIS A 1 104 ? 2.217 2.420 -10.637 1.00 96.25 104 HIS A N 1
ATOM 819 C CA . HIS A 1 104 ? 3.650 2.324 -10.894 1.00 96.25 104 HIS A CA 1
ATOM 820 C C . HIS A 1 104 ? 3.996 0.906 -11.363 1.00 96.25 104 HIS A C 1
ATOM 822 O O . HIS A 1 104 ? 4.852 0.239 -10.805 1.00 96.25 104 HIS A O 1
ATOM 828 N N . GLU A 1 105 ? 3.257 0.407 -12.357 1.00 95.44 105 GLU A N 1
ATOM 829 C CA . GLU A 1 105 ? 3.496 -0.912 -12.970 1.00 95.44 105 GLU A CA 1
ATOM 830 C C . GLU A 1 105 ? 3.416 -2.106 -11.996 1.00 95.44 105 GLU A C 1
ATOM 832 O O . GLU A 1 105 ? 3.821 -3.213 -12.334 1.00 95.44 105 GLU A O 1
ATOM 837 N N . GLY A 1 106 ? 2.830 -1.906 -10.810 1.00 94.69 106 GLY A N 1
ATOM 838 C CA . GLY A 1 106 ? 2.681 -2.949 -9.802 1.00 94.69 106 GLY A CA 1
ATOM 839 C C . GLY A 1 106 ? 3.884 -3.103 -8.875 1.00 94.69 106 GLY A C 1
ATOM 840 O O . GLY A 1 106 ? 3.847 -3.995 -8.036 1.00 94.69 106 GLY A O 1
ATOM 841 N N . GLU A 1 107 ? 4.901 -2.242 -8.951 1.00 96.88 107 GLU A N 1
ATOM 842 C CA . GLU A 1 107 ? 6.060 -2.278 -8.053 1.00 96.88 107 GLU A CA 1
ATOM 843 C C . GLU A 1 107 ? 6.442 -0.870 -7.590 1.00 96.88 107 GLU A C 1
ATOM 845 O O . GLU A 1 107 ? 6.436 0.077 -8.373 1.00 96.88 107 GLU A O 1
ATOM 850 N N . LEU A 1 108 ? 6.760 -0.702 -6.304 1.00 97.56 108 LEU A N 1
ATOM 851 C CA . LEU A 1 108 ? 7.151 0.604 -5.772 1.00 97.56 108 LEU A CA 1
ATOM 852 C C . LEU A 1 108 ? 8.140 0.481 -4.612 1.00 97.56 108 LEU A C 1
ATOM 854 O O . LEU A 1 108 ? 8.011 -0.420 -3.783 1.00 97.56 108 LEU A O 1
ATOM 858 N N . ASP A 1 109 ? 9.098 1.404 -4.539 1.00 97.75 109 ASP A N 1
ATOM 859 C CA . ASP A 1 109 ? 10.050 1.475 -3.427 1.00 97.75 109 ASP A CA 1
ATOM 860 C C . ASP A 1 109 ? 9.334 1.827 -2.113 1.00 97.75 109 ASP A C 1
ATOM 862 O O . ASP A 1 109 ? 8.371 2.606 -2.077 1.00 97.75 109 ASP A O 1
ATOM 866 N N . LEU A 1 110 ? 9.819 1.261 -1.007 1.00 96.31 110 LEU A N 1
ATOM 867 C CA . LEU A 1 110 ? 9.234 1.463 0.314 1.00 96.31 110 LEU A CA 1
ATOM 868 C C . LEU A 1 110 ? 9.268 2.933 0.746 1.00 96.31 110 LEU A C 1
ATOM 870 O O . LEU A 1 110 ? 8.316 3.420 1.359 1.00 96.31 110 LEU A O 1
ATOM 874 N N . THR A 1 111 ? 10.340 3.652 0.414 1.00 96.50 111 THR A N 1
ATOM 875 C CA . THR A 1 111 ? 10.503 5.074 0.741 1.00 96.50 111 THR A CA 1
ATOM 876 C C . THR A 1 111 ? 9.469 5.907 -0.001 1.00 96.50 111 THR A C 1
ATOM 878 O O . THR A 1 111 ? 8.855 6.808 0.575 1.00 96.50 111 THR A O 1
ATOM 881 N N . GLU A 1 112 ? 9.231 5.598 -1.276 1.00 97.19 112 GLU A N 1
ATOM 882 C CA . GLU A 1 112 ? 8.207 6.269 -2.077 1.00 97.19 112 GLU A CA 1
ATOM 883 C C . GLU A 1 112 ? 6.801 5.995 -1.535 1.00 97.19 112 GLU A C 1
ATOM 885 O O . GLU A 1 112 ? 6.002 6.926 -1.398 1.00 97.19 112 GLU A O 1
ATOM 890 N N . LEU A 1 113 ? 6.522 4.752 -1.129 1.00 96.88 113 LEU A N 1
ATOM 891 C CA . LEU A 1 113 ? 5.267 4.386 -0.472 1.00 96.88 113 LEU A CA 1
ATOM 892 C C . LEU A 1 113 ? 5.052 5.128 0.845 1.00 96.88 113 LEU A C 1
ATOM 894 O O . LEU A 1 113 ? 3.962 5.667 1.070 1.00 96.88 113 LEU A O 1
ATOM 898 N N . HIS A 1 114 ? 6.079 5.189 1.692 1.00 97.56 114 HIS A N 1
ATOM 899 C CA . HIS A 1 114 ? 6.029 5.921 2.952 1.00 97.56 114 HIS A CA 1
ATOM 900 C C . HIS A 1 114 ? 5.735 7.404 2.699 1.00 97.56 114 HIS A C 1
ATOM 902 O O . HIS A 1 114 ? 4.750 7.938 3.215 1.00 97.56 114 HIS A O 1
ATOM 908 N N . ASN A 1 115 ? 6.512 8.045 1.822 1.00 97.75 115 ASN A N 1
ATOM 909 C CA . ASN A 1 115 ? 6.352 9.457 1.473 1.00 97.75 115 ASN A CA 1
ATOM 910 C C . ASN A 1 115 ? 4.966 9.756 0.886 1.00 97.75 115 ASN A C 1
ATOM 912 O O . ASN A 1 115 ? 4.363 10.793 1.180 1.00 97.75 115 ASN A O 1
ATOM 916 N N . TYR A 1 116 ? 4.436 8.858 0.055 1.00 97.88 116 TYR A N 1
ATOM 917 C CA . TYR A 1 116 ? 3.078 8.978 -0.459 1.00 97.88 116 TYR A CA 1
ATOM 918 C C . TYR A 1 116 ? 2.038 8.880 0.661 1.00 97.88 116 TYR A C 1
ATOM 920 O O . TYR A 1 116 ? 1.102 9.683 0.700 1.00 97.88 116 TYR A O 1
ATOM 928 N N . SER A 1 117 ? 2.205 7.929 1.585 1.00 97.19 117 SER A N 1
ATOM 929 C CA . SER A 1 117 ? 1.294 7.731 2.715 1.00 97.19 117 SER A CA 1
ATOM 930 C C . SER A 1 117 ? 1.234 8.958 3.630 1.00 97.19 117 SER A C 1
ATOM 932 O O . SER A 1 117 ? 0.143 9.414 3.988 1.00 97.19 117 SER A O 1
ATOM 934 N N . GLU A 1 118 ? 2.389 9.564 3.900 1.00 97.19 118 GLU A N 1
ATOM 935 C CA . GLU A 1 118 ? 2.519 10.760 4.720 1.00 97.19 118 GLU A CA 1
ATOM 936 C C . GLU A 1 118 ? 1.849 11.956 4.035 1.00 97.19 118 GLU A C 1
ATOM 938 O O . GLU A 1 118 ? 0.978 12.605 4.610 1.00 97.19 118 GLU A O 1
ATOM 943 N N . ARG A 1 119 ? 2.155 12.203 2.755 1.00 97.56 119 ARG A N 1
ATOM 944 C CA . ARG A 1 119 ? 1.602 13.349 2.011 1.00 97.56 119 ARG A CA 1
ATOM 945 C C . ARG A 1 119 ? 0.107 13.228 1.740 1.00 97.56 119 ARG A C 1
ATOM 947 O O . ARG A 1 119 ? -0.601 14.235 1.728 1.00 97.56 119 ARG A O 1
ATOM 954 N N . ARG A 1 120 ? -0.382 12.019 1.443 1.00 97.38 120 ARG A N 1
ATOM 955 C CA . ARG A 1 120 ? -1.764 11.819 0.984 1.00 97.38 120 ARG A CA 1
ATOM 956 C C . ARG A 1 120 ? -2.737 11.529 2.116 1.00 97.38 120 ARG A C 1
ATOM 958 O O . ARG A 1 120 ? -3.898 11.930 2.014 1.00 97.38 120 ARG A O 1
ATOM 965 N N . PHE A 1 121 ? -2.289 10.820 3.145 1.00 96.56 121 PHE A N 1
ATOM 966 C CA . PHE A 1 121 ? -3.149 10.342 4.223 1.00 96.56 121 PHE A CA 1
ATOM 967 C C . PHE A 1 121 ? -2.721 10.822 5.611 1.00 96.56 121 PHE A C 1
ATOM 969 O O . PHE A 1 121 ? -3.482 10.602 6.546 1.00 96.56 121 PHE A O 1
ATOM 976 N N . LEU A 1 122 ? -1.586 11.523 5.738 1.00 97.31 122 LEU A N 1
ATOM 977 C CA . LEU A 1 122 ? -1.037 11.991 7.018 1.00 97.31 122 LEU A CA 1
ATOM 978 C C . LEU A 1 122 ? -0.710 10.830 7.970 1.00 97.31 122 LEU A C 1
ATOM 980 O O . LEU A 1 122 ? -0.899 10.923 9.181 1.00 97.31 122 LEU A O 1
ATOM 984 N N . VAL A 1 123 ? -0.235 9.718 7.404 1.00 96.00 123 VAL A N 1
ATOM 985 C CA . VAL A 1 123 ? 0.187 8.531 8.152 1.00 96.00 123 VAL A CA 1
ATOM 986 C C . VAL A 1 123 ? 1.685 8.626 8.415 1.00 96.00 123 VAL A C 1
ATOM 988 O O . VAL A 1 123 ? 2.469 8.685 7.475 1.00 96.00 123 VAL A O 1
ATOM 991 N N . GLY A 1 124 ? 2.076 8.655 9.689 1.00 94.62 124 GLY A N 1
ATOM 992 C CA . GLY A 1 124 ? 3.484 8.636 10.090 1.00 94.62 124 GLY A CA 1
ATOM 993 C C . GLY A 1 124 ? 4.081 7.224 10.117 1.00 94.62 124 GLY A C 1
ATOM 994 O O . GLY A 1 124 ? 3.354 6.231 10.060 1.00 94.62 124 GLY A O 1
ATOM 995 N N . HIS A 1 125 ? 5.403 7.150 10.298 1.00 96.12 125 HIS A N 1
ATOM 996 C CA . HIS A 1 125 ? 6.210 5.922 10.243 1.00 96.12 125 HIS A CA 1
ATOM 997 C C . HIS A 1 125 ? 5.587 4.713 10.960 1.00 96.12 125 HIS A C 1
ATOM 999 O O . HIS A 1 125 ? 5.409 3.667 10.346 1.00 96.12 125 HIS A O 1
ATOM 1005 N N . GLN A 1 126 ? 5.205 4.842 12.237 1.00 96.38 126 GLN A N 1
ATOM 1006 C CA . GLN A 1 126 ? 4.685 3.705 13.011 1.00 96.38 126 GLN A CA 1
ATOM 1007 C C . GLN A 1 126 ? 3.384 3.137 12.423 1.00 96.38 126 GLN A C 1
ATOM 1009 O O . GLN A 1 126 ? 3.234 1.925 12.288 1.00 96.38 126 GLN A O 1
ATOM 1014 N N . ALA A 1 127 ? 2.442 4.009 12.065 1.00 95.81 127 ALA A N 1
ATOM 1015 C CA . ALA A 1 127 ? 1.167 3.592 11.494 1.00 95.81 127 ALA A CA 1
ATOM 1016 C C . ALA A 1 127 ? 1.335 3.068 10.059 1.00 95.81 127 ALA A C 1
ATOM 1018 O O . ALA A 1 127 ? 0.630 2.144 9.657 1.00 95.81 127 ALA A O 1
ATOM 1019 N N . PHE A 1 128 ? 2.292 3.612 9.302 1.00 97.06 128 PHE A N 1
ATOM 1020 C CA . PHE A 1 128 ? 2.656 3.092 7.988 1.00 97.06 128 PHE A CA 1
ATOM 1021 C C . PHE A 1 128 ? 3.196 1.661 8.087 1.00 97.06 128 PHE A C 1
ATOM 1023 O O . PHE A 1 128 ? 2.716 0.795 7.360 1.00 97.06 128 PHE A O 1
ATOM 1030 N N . SER A 1 129 ? 4.111 1.387 9.024 1.00 96.56 129 SER A N 1
ATOM 1031 C CA . SER A 1 129 ? 4.654 0.039 9.235 1.00 96.56 129 SER A CA 1
ATOM 1032 C C . SER A 1 129 ? 3.564 -0.977 9.570 1.00 96.56 129 SER A C 1
ATOM 1034 O O . SER A 1 129 ? 3.533 -2.040 8.964 1.00 96.56 129 SER A O 1
ATOM 1036 N N . GLN A 1 130 ? 2.618 -0.625 10.448 1.00 96.94 130 GLN A N 1
ATOM 1037 C CA . GLN A 1 130 ? 1.471 -1.490 10.766 1.00 96.94 130 GLN A CA 1
ATOM 1038 C C . GLN A 1 130 ? 0.611 -1.781 9.532 1.00 96.94 130 GLN A C 1
ATOM 1040 O O . GLN A 1 130 ? 0.160 -2.902 9.320 1.00 96.94 130 GLN A O 1
ATOM 1045 N N . VAL A 1 131 ? 0.372 -0.771 8.692 1.00 97.19 131 VAL A N 1
ATOM 1046 C CA . VAL A 1 131 ? -0.385 -0.960 7.450 1.00 97.19 131 VAL A CA 1
ATOM 1047 C C . VAL A 1 131 ? 0.374 -1.857 6.471 1.00 97.19 131 VAL A C 1
ATOM 1049 O O . VAL A 1 131 ? -0.249 -2.713 5.849 1.00 97.19 131 VAL A O 1
ATOM 1052 N N . MET A 1 132 ? 1.688 -1.676 6.329 1.00 97.25 132 MET A N 1
ATOM 1053 C CA . MET A 1 132 ? 2.520 -2.501 5.451 1.00 97.25 132 MET A CA 1
ATOM 1054 C C . MET A 1 132 ? 2.576 -3.954 5.914 1.00 97.25 132 MET A C 1
ATOM 1056 O O . MET A 1 132 ? 2.380 -4.843 5.091 1.00 97.25 132 MET A O 1
ATOM 1060 N N . GLU A 1 133 ? 2.759 -4.189 7.213 1.00 97.19 133 GLU A N 1
ATOM 1061 C CA . GLU A 1 133 ? 2.705 -5.520 7.825 1.00 97.19 133 GLU A CA 1
ATOM 1062 C C . GLU A 1 133 ? 1.382 -6.215 7.481 1.00 97.19 133 GLU A C 1
ATOM 1064 O O . GLU A 1 133 ? 1.376 -7.292 6.896 1.00 97.19 133 GLU A O 1
ATOM 1069 N N . GLU A 1 134 ? 0.248 -5.539 7.677 1.00 97.25 134 GLU A N 1
ATOM 1070 C CA . GLU A 1 134 ? -1.067 -6.098 7.345 1.00 97.25 134 GLU A CA 1
ATOM 1071 C C . GLU A 1 134 ? -1.271 -6.363 5.842 1.00 97.25 134 GLU A C 1
ATOM 1073 O O . GLU A 1 134 ? -2.024 -7.267 5.465 1.00 97.25 134 GLU A O 1
ATOM 1078 N N . LEU A 1 135 ? -0.655 -5.564 4.965 1.00 97.50 135 LEU A N 1
ATOM 1079 C CA . LEU A 1 135 ? -0.729 -5.769 3.516 1.00 97.50 135 LEU A CA 1
ATOM 1080 C C . LEU A 1 135 ? 0.127 -6.956 3.060 1.00 97.50 135 LEU A C 1
ATOM 1082 O O . LEU A 1 135 ? -0.301 -7.696 2.169 1.00 97.50 135 LEU A O 1
ATOM 1086 N N . VAL A 1 136 ? 1.298 -7.140 3.668 1.00 97.56 136 VAL A N 1
ATOM 1087 C CA . VAL A 1 136 ? 2.202 -8.262 3.394 1.00 97.56 136 VAL A CA 1
ATOM 1088 C C . VAL A 1 136 ? 1.625 -9.558 3.963 1.00 97.56 136 VAL A C 1
ATOM 1090 O O . VAL A 1 136 ? 1.452 -10.521 3.218 1.00 97.56 136 VAL A O 1
ATOM 1093 N N . ASP A 1 137 ? 1.193 -9.559 5.224 1.00 97.81 137 ASP A N 1
ATOM 1094 C CA . ASP A 1 137 ? 0.577 -10.720 5.880 1.00 97.81 137 ASP A CA 1
ATOM 1095 C C . ASP A 1 137 ? -0.726 -11.151 5.197 1.00 97.81 137 ASP A C 1
ATOM 1097 O O . ASP A 1 137 ? -1.023 -12.339 5.053 1.00 97.81 137 ASP A O 1
ATOM 1101 N N . GLY A 1 138 ? -1.510 -10.183 4.711 1.00 95.69 138 GLY A N 1
ATOM 1102 C CA . GLY A 1 138 ? -2.710 -10.449 3.918 1.00 95.69 138 GLY A CA 1
ATOM 1103 C C . GLY A 1 138 ? -2.424 -11.021 2.521 1.00 95.69 138 GLY A C 1
ATOM 1104 O O . GLY A 1 138 ? -3.339 -11.525 1.854 1.00 95.69 138 GLY A O 1
ATOM 1105 N N . GLY A 1 139 ? -1.168 -10.965 2.066 1.00 97.31 139 GLY A N 1
ATOM 1106 C CA . GLY A 1 139 ? -0.746 -11.345 0.721 1.00 97.31 139 GLY A CA 1
ATOM 1107 C C . GLY A 1 139 ? -1.262 -10.397 -0.361 1.00 97.31 139 GLY A C 1
ATOM 1108 O O . GLY A 1 139 ? -1.501 -10.831 -1.487 1.00 97.31 139 GLY A O 1
ATOM 1109 N N . PHE A 1 140 ? -1.502 -9.129 -0.017 1.00 97.69 140 PHE A N 1
ATOM 1110 C CA . PHE A 1 140 ? -1.852 -8.076 -0.976 1.00 97.69 140 PHE A CA 1
ATOM 1111 C C . PHE A 1 140 ? -0.602 -7.472 -1.622 1.00 97.69 140 PHE A C 1
ATOM 1113 O O . PHE A 1 140 ? -0.649 -7.064 -2.783 1.00 97.69 140 PHE A O 1
ATOM 1120 N N . LEU A 1 141 ? 0.503 -7.447 -0.875 1.00 97.50 141 LEU A N 1
ATOM 1121 C CA . LEU A 1 141 ? 1.833 -7.067 -1.334 1.00 97.50 141 LEU A CA 1
ATOM 1122 C C . LEU A 1 141 ? 2.824 -8.194 -1.036 1.00 97.50 141 LEU A C 1
ATOM 1124 O O . LEU A 1 141 ? 2.669 -8.924 -0.061 1.00 97.50 141 LEU A O 1
ATOM 1128 N N . ASN A 1 142 ? 3.853 -8.305 -1.865 1.00 97.62 142 ASN A N 1
ATOM 1129 C CA . ASN A 1 142 ? 5.080 -9.017 -1.543 1.00 97.62 142 ASN A CA 1
ATOM 1130 C C . ASN A 1 142 ? 6.178 -7.980 -1.325 1.00 97.62 142 ASN A C 1
ATOM 1132 O O . ASN A 1 142 ? 6.306 -7.066 -2.138 1.00 97.62 142 ASN A O 1
ATOM 1136 N N . PHE A 1 143 ? 6.949 -8.111 -0.251 1.00 97.19 143 PHE A N 1
ATOM 1137 C CA . PHE A 1 143 ? 8.019 -7.173 0.062 1.00 97.19 143 PHE A CA 1
ATOM 1138 C C . PHE A 1 143 ? 9.387 -7.844 -0.077 1.00 97.19 143 PHE A C 1
ATOM 1140 O O . PHE A 1 143 ? 9.656 -8.857 0.567 1.00 97.19 143 PHE A O 1
ATOM 1147 N N . ASP A 1 144 ? 10.231 -7.275 -0.935 1.00 96.56 144 ASP A N 1
ATOM 1148 C CA . ASP A 1 144 ? 11.616 -7.687 -1.149 1.00 96.56 144 ASP A CA 1
ATOM 1149 C C . ASP A 1 144 ? 12.539 -6.833 -0.267 1.00 96.56 144 ASP A C 1
ATOM 1151 O O . ASP A 1 144 ? 12.757 -5.649 -0.540 1.00 96.56 144 ASP A O 1
ATOM 1155 N N . TRP A 1 145 ? 13.078 -7.444 0.792 1.00 94.12 145 TRP A N 1
ATOM 1156 C CA . TRP A 1 145 ? 13.975 -6.791 1.750 1.00 94.12 145 TRP A CA 1
ATOM 1157 C C . TRP A 1 145 ? 15.319 -6.384 1.144 1.00 94.12 145 TRP A C 1
ATOM 1159 O O . TRP A 1 145 ? 15.906 -5.404 1.596 1.00 94.12 145 TRP A O 1
ATOM 1169 N N . ASP A 1 146 ? 15.797 -7.094 0.121 1.00 96.31 146 ASP A N 1
ATOM 1170 C CA . ASP A 1 146 ? 17.096 -6.810 -0.494 1.00 96.31 146 ASP A CA 1
ATOM 1171 C C . ASP A 1 146 ? 17.016 -5.566 -1.382 1.00 96.31 146 ASP A C 1
ATOM 1173 O O . ASP A 1 146 ? 17.972 -4.795 -1.492 1.00 96.31 146 ASP A O 1
ATOM 1177 N N . ARG A 1 147 ? 15.862 -5.365 -2.026 1.00 94.25 147 ARG A N 1
ATOM 1178 C CA . ARG A 1 147 ? 15.623 -4.244 -2.948 1.00 94.25 147 ARG A CA 1
ATOM 1179 C C . ARG A 1 147 ? 14.826 -3.105 -2.339 1.00 94.25 147 ARG A C 1
ATOM 1181 O O . ARG A 1 147 ? 14.728 -2.059 -2.969 1.00 94.25 147 ARG A O 1
ATOM 1188 N N . ASN A 1 148 ? 14.265 -3.309 -1.151 1.00 96.31 148 ASN A N 1
ATOM 1189 C CA . ASN A 1 148 ? 13.339 -2.386 -0.504 1.00 96.31 148 ASN A CA 1
ATOM 1190 C C . ASN A 1 148 ? 12.083 -2.102 -1.358 1.00 96.31 148 ASN A C 1
ATOM 1192 O O . ASN A 1 148 ? 11.527 -1.007 -1.332 1.00 96.31 148 ASN A O 1
ATOM 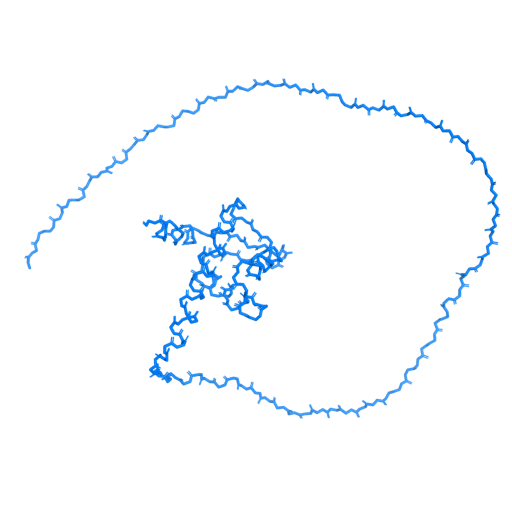1196 N N . MET A 1 149 ? 11.631 -3.102 -2.122 1.00 97.56 149 MET A N 1
ATOM 1197 C CA . MET A 1 149 ? 10.547 -2.972 -3.102 1.00 97.56 149 MET A CA 1
ATOM 1198 C C . MET A 1 149 ? 9.288 -3.704 -2.645 1.00 97.56 149 MET A C 1
ATOM 1200 O O . MET A 1 149 ? 9.343 -4.846 -2.191 1.00 97.56 149 MET A O 1
ATOM 1204 N N . ALA A 1 150 ? 8.136 -3.067 -2.825 1.00 97.38 150 ALA A N 1
ATOM 1205 C CA . ALA A 1 150 ? 6.829 -3.678 -2.646 1.00 97.38 150 ALA A CA 1
ATOM 1206 C C . ALA A 1 150 ? 6.192 -3.986 -4.007 1.00 97.38 150 ALA A C 1
ATOM 1208 O O . ALA A 1 150 ? 5.926 -3.078 -4.795 1.00 97.38 150 ALA A O 1
ATOM 1209 N N . THR A 1 151 ? 5.890 -5.259 -4.249 1.00 98.00 151 THR A N 1
ATOM 1210 C CA . THR A 1 151 ? 5.235 -5.751 -5.467 1.00 98.00 151 THR A CA 1
ATOM 1211 C C . THR A 1 151 ? 3.780 -6.107 -5.186 1.00 98.00 151 THR A C 1
ATOM 1213 O O . THR A 1 151 ? 3.466 -6.848 -4.250 1.00 98.00 151 THR A O 1
ATOM 1216 N N . LEU A 1 152 ? 2.876 -5.616 -6.026 1.00 98.12 152 LEU A N 1
ATOM 1217 C CA . LEU A 1 152 ? 1.451 -5.902 -5.970 1.00 98.12 152 LEU A CA 1
ATOM 1218 C C . LEU A 1 152 ? 1.172 -7.371 -6.292 1.00 98.12 152 LEU A C 1
ATOM 1220 O O . LEU A 1 152 ? 1.674 -7.924 -7.265 1.00 98.12 152 LEU A O 1
ATOM 1224 N N . GLN A 1 153 ? 0.352 -8.009 -5.461 1.00 98.25 153 GLN A N 1
ATOM 1225 C CA . GLN A 1 153 ? -0.104 -9.380 -5.675 1.00 98.25 153 GLN A CA 1
ATOM 1226 C C . GLN A 1 153 ? -1.517 -9.398 -6.266 1.00 98.25 153 GLN A C 1
ATOM 1228 O O . GLN A 1 153 ? -2.289 -8.455 -6.085 1.00 98.25 153 GLN A O 1
ATOM 1233 N N . ALA A 1 154 ? -1.906 -10.522 -6.875 1.00 97.12 154 ALA A N 1
ATOM 1234 C CA . ALA A 1 154 ? -3.238 -10.705 -7.464 1.00 97.12 154 ALA A CA 1
ATOM 1235 C C . ALA A 1 154 ? -4.385 -10.394 -6.477 1.00 97.12 154 ALA A C 1
ATOM 1237 O O . ALA A 1 154 ? -5.357 -9.733 -6.832 1.00 97.12 154 ALA A O 1
ATOM 1238 N N . LYS A 1 155 ? -4.244 -10.774 -5.195 1.00 96.69 155 LYS A N 1
ATOM 1239 C CA . LYS A 1 155 ? -5.226 -10.421 -4.150 1.00 96.69 155 LYS A CA 1
ATOM 1240 C C . LYS A 1 155 ? -5.362 -8.907 -3.954 1.00 96.69 155 LYS A C 1
ATOM 1242 O O . LYS A 1 155 ? -6.449 -8.4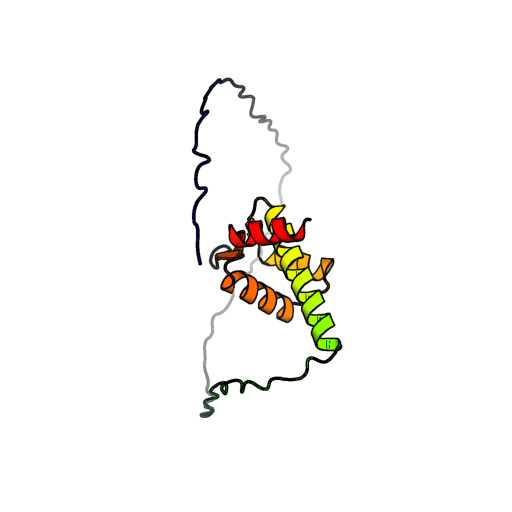19 -3.649 1.00 96.69 155 LYS A O 1
ATOM 1247 N N . GLY A 1 156 ? -4.256 -8.170 -4.077 1.00 95.44 156 GLY A N 1
ATOM 1248 C CA . GLY A 1 156 ? -4.232 -6.710 -4.016 1.00 95.44 156 GLY A CA 1
ATOM 1249 C C . GLY A 1 156 ? -5.003 -6.093 -5.178 1.00 95.44 156 GLY A C 1
ATOM 1250 O O . GLY A 1 156 ? -5.825 -5.203 -4.961 1.00 95.44 156 GLY A O 1
ATOM 1251 N N . GLU A 1 157 ? -4.807 -6.614 -6.388 1.00 95.44 157 GLU A N 1
ATOM 1252 C CA . GLU A 1 157 ? -5.545 -6.193 -7.584 1.00 95.44 157 GLU A CA 1
ATOM 1253 C C . GLU A 1 157 ? -7.054 -6.434 -7.444 1.00 95.44 157 GLU A C 1
ATOM 1255 O O . GLU A 1 157 ? -7.850 -5.521 -7.682 1.00 95.44 157 GLU A O 1
ATOM 1260 N N . ASP A 1 158 ? -7.453 -7.618 -6.971 1.00 95.81 158 ASP A N 1
ATOM 1261 C CA . ASP A 1 158 ? -8.857 -7.965 -6.724 1.00 95.81 158 ASP A CA 1
ATOM 1262 C C . ASP A 1 158 ? -9.511 -7.017 -5.701 1.00 95.81 158 ASP A C 1
ATOM 1264 O O . ASP A 1 158 ? -10.655 -6.567 -5.867 1.00 95.81 158 ASP A O 1
ATOM 1268 N N . LEU A 1 159 ? -8.778 -6.655 -4.643 1.00 94.31 159 LEU A N 1
ATOM 1269 C CA . LEU A 1 159 ? -9.255 -5.712 -3.632 1.00 94.31 159 LEU A CA 1
ATOM 1270 C C . LEU A 1 159 ? -9.458 -4.304 -4.219 1.00 94.31 159 LEU A C 1
ATOM 1272 O O . LEU A 1 159 ? -10.470 -3.649 -3.948 1.00 94.31 159 LEU A O 1
ATOM 1276 N N . ILE A 1 160 ? -8.533 -3.839 -5.061 1.00 95.25 160 ILE A N 1
ATOM 1277 C CA . ILE A 1 160 ? -8.670 -2.553 -5.755 1.00 95.25 160 ILE A CA 1
ATOM 1278 C C . ILE A 1 160 ? -9.888 -2.574 -6.685 1.00 95.25 160 ILE A C 1
ATO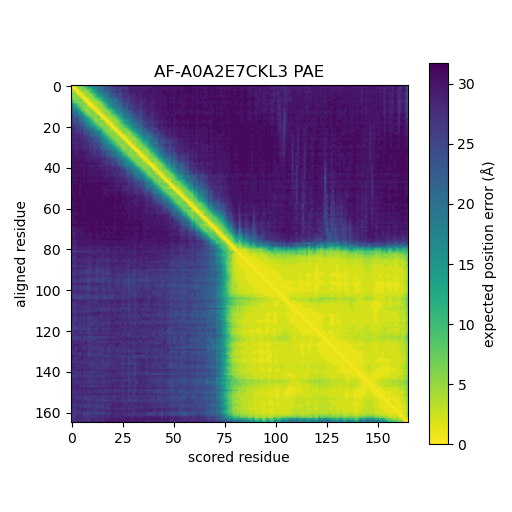M 1280 O O . ILE A 1 160 ? -10.682 -1.628 -6.671 1.00 95.25 160 ILE A O 1
ATOM 1284 N N . ALA A 1 161 ? -10.045 -3.644 -7.469 1.00 93.94 161 ALA A N 1
ATOM 1285 C CA . ALA A 1 161 ? -11.124 -3.797 -8.438 1.00 93.94 161 ALA A CA 1
ATOM 1286 C C . ALA A 1 161 ? -12.505 -3.857 -7.767 1.00 93.94 161 ALA A C 1
ATOM 1288 O O . ALA A 1 161 ? -13.460 -3.255 -8.262 1.00 93.94 161 ALA A O 1
ATOM 1289 N N . SER A 1 162 ? -12.614 -4.529 -6.617 1.00 91.62 162 SER A N 1
ATOM 1290 C CA . SER A 1 162 ? -13.863 -4.607 -5.846 1.00 91.62 162 SER A CA 1
ATOM 1291 C C . SER A 1 162 ? -14.258 -3.282 -5.186 1.00 91.62 162 SER A C 1
ATOM 1293 O O . SER A 1 162 ? -15.447 -3.005 -5.057 1.00 91.62 162 SER A O 1
ATOM 1295 N N . THR A 1 163 ? -13.287 -2.433 -4.836 1.00 87.06 163 THR A N 1
ATOM 1296 C CA . THR A 1 163 ? -13.528 -1.125 -4.194 1.00 87.06 163 THR A CA 1
ATOM 1297 C C . THR A 1 1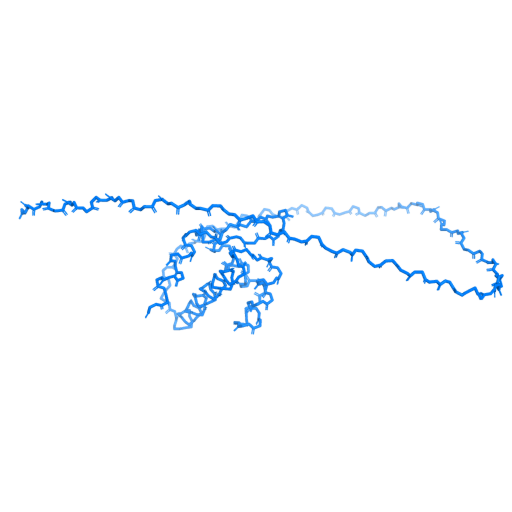63 ? -13.707 0.025 -5.202 1.00 87.06 163 THR A C 1
ATOM 1299 O O . THR A 1 163 ? -13.940 1.172 -4.824 1.00 87.06 163 THR A O 1
ATOM 1302 N N . GLY A 1 164 ? -13.517 -0.235 -6.498 1.00 69.12 164 GLY A N 1
ATOM 1303 C CA . GLY A 1 164 ? -13.634 0.752 -7.578 1.00 69.12 164 GLY A CA 1
ATOM 1304 C C . GLY A 1 164 ? -15.021 0.860 -8.224 1.00 69.12 164 GLY A C 1
ATOM 1305 O O . GLY A 1 164 ? -15.147 1.602 -9.196 1.00 69.12 164 GLY A O 1
ATOM 1306 N N . LYS A 1 165 ? -16.018 0.117 -7.729 1.00 48.88 165 LYS A N 1
ATOM 1307 C CA . LYS A 1 165 ? -17.423 0.174 -8.168 1.00 48.88 165 LYS A CA 1
ATOM 1308 C C . LYS A 1 165 ? -18.260 1.007 -7.210 1.00 48.88 165 LYS A C 1
ATOM 1310 O O . LYS A 1 165 ? -19.168 1.696 -7.717 1.00 48.88 165 LYS A O 1
#

Secondary structure (DSSP, 8-state):
--------------------------------------------------------------------------------HHHHHHHHHHHH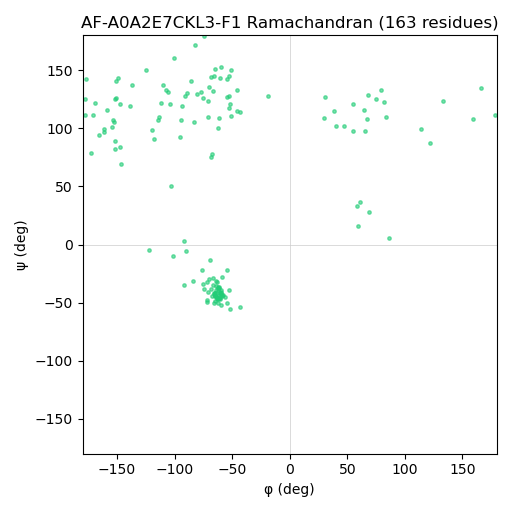HHHHHHHHHHHTTTEEEHHHHHHHHHHHH---HHHHHHHHHHHHHTTSEEEETTTTEEEE-HHHHHHHHHHT-

Mean predicted aligned error: 19.75 Å

Solvent-accessible surface area (backbone atoms only — not comparable to full-atom values): 11350 Å² total; per-residue (Å²): 140,91,82,86,87,84,87,87,85,80,85,82,87,85,91,77,92,85,90,83,86,86,86,79,90,81,80,88,84,88,77,88,84,88,82,89,84,82,89,81,93,81,89,79,88,87,87,82,89,79,88,81,88,84,88,83,89,80,94,73,86,79,79,85,78,92,76,80,82,73,80,81,72,86,70,87,68,82,76,48,78,63,54,56,51,50,50,54,50,52,54,52,48,54,54,50,50,53,53,50,29,56,72,46,85,26,43,38,45,51,67,58,52,48,54,47,38,32,76,75,69,69,40,52,72,73,62,44,51,56,52,50,49,53,32,40,76,69,45,27,28,45,75,41,81,93,76,45,31,38,33,62,27,73,60,30,53,53,52,50,61,68,73,72,115

=== Feature glossary ===
A reading guide for the features in this record.

Start from the sequence.

  · This is the polypeptide sequence — one letter per residue, N-terminus first. Length ranges from a few dozen residues for small domains to over a thousand for large multi-domain proteins.

Fold it, and you get atomic coordinates and the backbone conformation that goes with them.

  · Structure coordinates are given as an mmCIF _atom_site loop: one row per atom with element, residue name, chain id, sequence number, and x/y/z position in Å. Only the four main-chain atoms per residue are included here; side chains are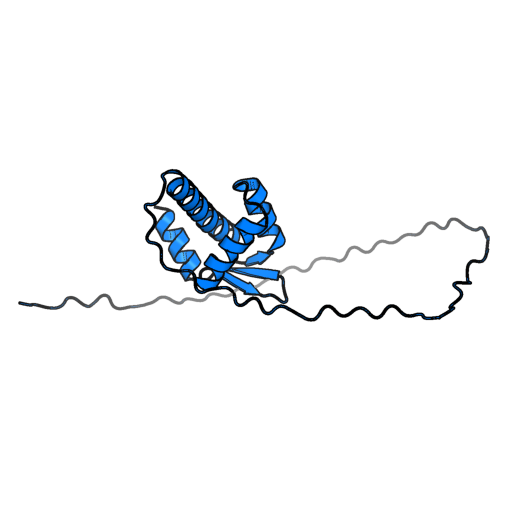 omitted to keep the record compact.

  · Backbone dihedral angles. Every residue except chain termini has a φ (preceding-C → N → Cα → C) and a ψ (N → Cα → C → next-N). They are reported in degrees following the IUPAC sign convention. Secondary structure is essentially a statement about which (φ, ψ) basin each residue occupies.

  · The SS8 string is DSSP's per-residue secondary-structure call. α-helix (H) means an i→i+4 H-bond ladder; β-strand (E) means the residue participates in a β-sheet; 3₁₀ (G) and π (I) are tighter and wider helices; T/S are turns/bends; '-' is loop.

  · SS3 is a coarse helix/strand/coil call (letters a/b/c) made by the P-SEA algorithm from inter-Cα distances and dihedrals. It is less detailed than DSSP but needs only Cα positions.

Summarize the fold with a handful of shape descriptors and a per-residue structural alphabet.

  · Radius of gyration (Rg) is the root-mean-square distance of Cα atoms from their centroid — a single number for overall size and compactness. A globular domain of N residues has Rg ≈ 2.2·N^0.38 Å; an extended or disordered chain has a much larger Rg. The Cα contact count is the number of residue pairs whose Cα atoms are within 8 Å and are more than four positions apart in sequence — a standard proxy for tertiary packing density. The bounding box is the smallest axis-aligned box enclosing all Cα atoms.

  · The Foldseek 3Di string encodes local tertiary geometry as a 20-letter alphabet — one character per residue — derived from the relative positions of nearby Cα atoms. Unlike the amino-acid sequence, 3Di is a direct function of the 3D structure, so two proteins with the same fold have similar 3Di strings even at low sequence identity.

  · Solvent-accessible surface area (SASA) is the area in Å² traced out by the centre of a 1.4 Å probe sphere (a water molecule) rolled over the protein's van der Waals surface (Shrake–Rupley / Lee–Richards construction). Buried residues have near-zero SASA; fully exposed residues can exceed 200 Å². The total SASA scales roughly with the number of surface residues.

Ask how reliable the model is.

  · pLDDT (predicted Local Distance Difference Test) is AlphaFold's per-residue confidence score, ranging from 0 to 100. Values above 90 indicate high confidence (typically well-packed cores); 70–90 is confident; 50–70 low confidence; below 50 usually means the region is disordered or the prediction is unreliable there. AlphaFold stores pLDDT in the mmCIF B-factor column.

  · B-factor (Debye–Waller factor) reflects atomic displacement in the crystal lattice. It is an experimental observable (units Å²), not a prediction; low values mean the atom is pinned down, high values mean it moves or is heterogeneous across the crystal.

  · Predicted Aligned Error (PAE) is an AlphaFold confidence matrix: entry (i, j) is the expected error in the position of residue j, in ångströms, when the prediction is superimposed on the true structure at residue i. Low PAE within a block of residues means that block is internally rigid and well-predicted; high PAE between two blocks means their relative placement is uncertain even if each block individually is confident.

Place it in context: what it resembles, what it is annotated as, and how it looks.

  · Nearest PDB neighbors are the top structural matches found by Foldseek when searching this structure against the entire Protein Data Bank. Each hit reports a TM-score (0 to 1; >0.5 almost always implies the same fold) and an E-value. These are *structural* homologs — they may share no detectable sequence similarity.

  · Functional annotations link the protein to curated databases. InterPro entries identify conserved domains and families by matching the sequence against member-database signatures (Pfam, PROSITE, CDD, …). Gene Ontology (GO) terms describe molecular function, biological process, and cellular component in a controlled vocabulary. CATH places the structure in a hierarchical fold classification (Class/Architecture/Topology/Homologous-superfamily). The organism is the source species.

  · Three diagnostic plots accompany the record. The Cα contact map visualizes the tertiary structure as a 2D adjacency matrix (8 Å cutoff, sequence-local contacts suppressed). The Ramachandran plot shows the distribution of backbone (φ, ψ) torsions, with points in the α and β basins reflecting secondary structure content. The PAE plot shows AlphaFold's inter-residue confidence as a color matrix.

  · Six rendered views show the 3D structure from the faces of a cube — i.e. along ±x, ±y, ±z. Rendering representation is drawn randomly per protein from cartoon (secondary-structure ribbons), sticks (backbone bonds), or molecular surface; coloring is either N→C rainbow (blue at the N-terminus through red at the C-terminus) or one color per chain.